Protein AF-A0A842VSP7-F1 (afdb_monomer_lite)

Radius of gyration: 16.92 Å; chains: 1; bounding box: 36×37×46 Å

Structure (mmCIF, N/CA/C/O backbone):
data_AF-A0A842VSP7-F1
#
_entry.id   AF-A0A842VSP7-F1
#
loop_
_atom_site.group_PDB
_atom_site.id
_atom_site.type_symbol
_atom_site.label_atom_id
_atom_site.label_alt_id
_atom_site.label_comp_id
_atom_site.label_asym_id
_atom_site.label_entity_id
_atom_site.label_seq_id
_atom_site.pdbx_PDB_ins_code
_atom_site.Cartn_x
_atom_site.Cartn_y
_atom_site.Cartn_z
_atom_site.occupancy
_atom_site.B_iso_or_equiv
_atom_site.auth_seq_id
_atom_site.auth_comp_id
_atom_site.auth_asym_id
_atom_site.auth_atom_id
_atom_site.pdbx_PDB_model_num
ATOM 1 N N . MET A 1 1 ? 3.329 -9.860 24.031 1.00 47.38 1 MET A N 1
ATOM 2 C CA . MET A 1 1 ? 3.078 -10.010 22.579 1.00 47.38 1 MET A CA 1
ATOM 3 C C . MET A 1 1 ? 4.397 -9.783 21.842 1.00 47.38 1 MET A C 1
ATOM 5 O O . MET A 1 1 ? 5.024 -8.763 22.085 1.00 47.38 1 MET A O 1
ATOM 9 N N . LYS A 1 2 ? 4.898 -10.742 21.048 1.00 55.75 2 LYS A N 1
ATOM 10 C CA . LYS A 1 2 ? 6.126 -10.542 20.248 1.00 55.75 2 L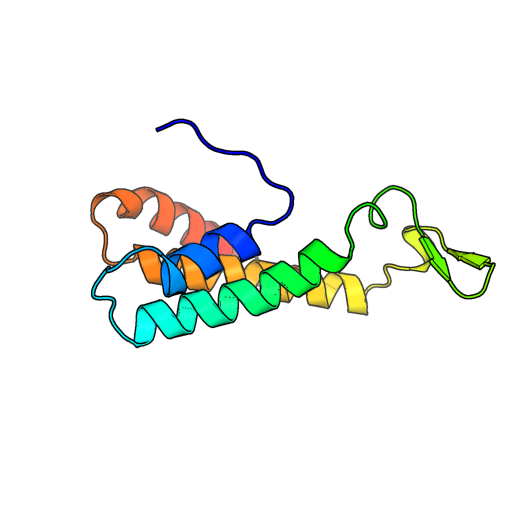YS A CA 1
ATOM 11 C C . LYS A 1 2 ? 5.732 -9.926 18.905 1.00 55.75 2 LYS A C 1
ATOM 13 O O . LYS A 1 2 ? 4.855 -10.470 18.240 1.00 55.75 2 LYS A O 1
ATOM 18 N N . PHE A 1 3 ? 6.374 -8.828 18.508 1.00 62.47 3 PHE A N 1
ATOM 19 C CA . PHE A 1 3 ? 6.203 -8.261 17.169 1.00 62.47 3 PHE A CA 1
ATOM 20 C C . PHE A 1 3 ? 6.592 -9.308 16.115 1.00 62.47 3 PHE A C 1
ATOM 22 O O . PHE A 1 3 ? 7.732 -9.777 16.093 1.00 62.47 3 PHE A O 1
ATOM 29 N N . LYS A 1 4 ? 5.648 -9.686 15.247 1.00 67.81 4 LYS A N 1
ATOM 30 C CA . LYS A 1 4 ? 5.927 -10.521 14.074 1.00 67.81 4 LYS A CA 1
ATOM 31 C C . LYS A 1 4 ? 6.387 -9.611 12.942 1.00 67.81 4 LYS A C 1
ATOM 33 O O . LYS A 1 4 ? 5.604 -8.820 12.428 1.00 67.81 4 LYS A O 1
ATOM 38 N N . LYS A 1 5 ? 7.657 -9.726 12.554 1.00 80.69 5 LYS A N 1
ATOM 39 C CA . LYS A 1 5 ? 8.128 -9.152 11.289 1.00 80.69 5 LYS A CA 1
ATOM 40 C C . LYS A 1 5 ? 7.483 -9.933 10.142 1.00 80.69 5 LYS A C 1
ATOM 42 O O . LYS A 1 5 ? 7.428 -11.159 10.203 1.00 80.69 5 LYS A O 1
ATOM 47 N N . THR A 1 6 ? 7.004 -9.230 9.126 1.00 86.62 6 THR A N 1
ATOM 48 C CA . THR A 1 6 ? 6.439 -9.820 7.909 1.00 86.62 6 THR A CA 1
ATOM 49 C C . THR A 1 6 ? 6.817 -8.962 6.706 1.00 86.62 6 THR A C 1
ATOM 51 O O . THR A 1 6 ? 7.057 -7.764 6.856 1.00 86.62 6 THR A O 1
ATOM 54 N N . HIS A 1 7 ? 6.869 -9.585 5.532 1.00 87.44 7 HIS A N 1
ATOM 55 C CA . HIS A 1 7 ? 6.947 -8.890 4.246 1.00 87.44 7 HIS A CA 1
ATOM 56 C C . HIS A 1 7 ? 5.563 -8.609 3.653 1.00 87.44 7 HIS A C 1
ATOM 58 O O . HIS A 1 7 ? 5.476 -7.888 2.673 1.00 87.44 7 HIS A O 1
ATOM 64 N N . GLU A 1 8 ? 4.508 -9.153 4.263 1.00 91.31 8 GLU A N 1
ATOM 65 C CA . GLU A 1 8 ? 3.122 -9.061 3.797 1.00 91.31 8 GLU A CA 1
ATOM 66 C C . GLU A 1 8 ? 2.217 -8.538 4.933 1.00 91.31 8 GLU A C 1
ATOM 68 O O . GLU A 1 8 ? 1.402 -9.292 5.482 1.00 91.31 8 GLU A O 1
ATOM 73 N N . PRO A 1 9 ? 2.406 -7.289 5.404 1.00 90.69 9 PRO A N 1
ATOM 74 C CA . PRO A 1 9 ? 1.520 -6.689 6.401 1.00 90.69 9 PRO A CA 1
ATOM 75 C C . PRO A 1 9 ? 0.046 -6.649 5.967 1.00 90.69 9 PRO A C 1
ATOM 77 O O . PRO A 1 9 ? -0.827 -6.740 6.830 1.00 90.69 9 PRO A O 1
ATOM 80 N N . SER A 1 10 ? -0.251 -6.593 4.666 1.00 93.25 10 SER A N 1
ATOM 81 C CA . SER A 1 10 ? -1.609 -6.660 4.118 1.00 93.25 10 SER A CA 1
ATOM 82 C C . SER A 1 10 ? -2.369 -7.904 4.590 1.00 93.25 10 SER A C 1
ATOM 84 O O . SER A 1 10 ? -3.503 -7.785 5.049 1.00 93.25 10 SER A O 1
ATOM 86 N N . LYS A 1 11 ? -1.726 -9.080 4.602 1.00 90.88 11 LYS A N 1
ATOM 87 C CA . LYS A 1 11 ? -2.344 -10.336 5.062 1.00 90.88 11 LYS A CA 1
ATOM 88 C C . LYS A 1 11 ? -2.733 -10.291 6.534 1.00 90.88 11 LYS A C 1
ATOM 90 O O . LYS A 1 11 ? -3.774 -10.822 6.904 1.00 90.88 11 LYS A O 1
ATOM 95 N N . ILE A 1 12 ? -1.927 -9.641 7.377 1.00 88.81 12 ILE A N 1
ATOM 96 C CA . ILE A 1 12 ? -2.261 -9.473 8.801 1.00 88.81 12 ILE A CA 1
ATOM 97 C C . ILE A 1 12 ? -3.556 -8.668 8.935 1.00 88.81 12 ILE A C 1
ATOM 99 O O . ILE A 1 12 ? -4.411 -9.009 9.746 1.00 88.81 12 ILE A O 1
ATOM 103 N N . LEU A 1 13 ? -3.711 -7.616 8.132 1.00 88.50 13 LEU A N 1
ATOM 104 C CA . LEU A 1 13 ? -4.892 -6.758 8.154 1.00 88.50 13 LEU A CA 1
ATOM 105 C C . LEU A 1 13 ? -6.134 -7.451 7.573 1.00 88.50 13 LEU A C 1
ATOM 107 O O . LEU A 1 13 ? -7.223 -7.293 8.115 1.00 88.50 13 LEU A O 1
ATOM 111 N N . GLU A 1 14 ? -5.983 -8.271 6.533 1.00 89.00 14 GLU A N 1
ATOM 112 C CA . GLU A 1 14 ? -7.075 -9.095 5.989 1.00 89.00 14 GLU A CA 1
ATOM 113 C C . GLU A 1 14 ? -7.557 -10.169 6.974 1.00 89.00 14 GLU A C 1
ATOM 115 O O . GLU A 1 14 ? -8.736 -10.530 6.995 1.00 89.00 14 GLU A O 1
ATOM 120 N N . GLU A 1 15 ? -6.668 -10.688 7.824 1.00 85.69 15 GLU A N 1
ATOM 121 C CA . GLU A 1 15 ? -7.057 -11.625 8.879 1.00 85.69 15 GLU A CA 1
ATOM 122 C C . GLU A 1 15 ? -7.933 -10.972 9.954 1.00 85.69 15 GLU A C 1
ATOM 124 O O . GLU A 1 15 ? -8.772 -11.662 10.539 1.00 85.69 15 GLU A O 1
ATOM 129 N N . ILE A 1 16 ? -7.792 -9.661 10.185 1.00 80.75 16 ILE A N 1
ATOM 130 C CA . ILE A 1 16 ? -8.648 -8.918 11.121 1.00 80.75 16 ILE A CA 1
ATOM 131 C C . ILE A 1 16 ? -10.106 -8.948 10.646 1.00 80.75 16 ILE A C 1
ATOM 133 O O . ILE A 1 16 ? -10.993 -9.147 11.467 1.00 80.75 16 ILE A O 1
ATOM 137 N N . GLU A 1 17 ? -10.347 -8.829 9.336 1.00 67.69 17 GLU A N 1
ATOM 138 C CA . GLU A 1 17 ? -11.691 -8.916 8.746 1.00 67.69 17 GLU A CA 1
ATOM 139 C C . GLU A 1 17 ? -12.283 -10.330 8.849 1.00 67.69 17 GLU A C 1
ATOM 141 O O . GLU A 1 17 ? -13.464 -10.492 9.141 1.00 67.69 17 GLU A O 1
ATOM 146 N N . ASN A 1 18 ? -11.470 -11.362 8.603 1.00 67.94 18 ASN A N 1
ATOM 147 C CA . ASN A 1 18 ? -11.989 -12.706 8.333 1.00 67.94 18 ASN A CA 1
ATOM 148 C C . ASN A 1 18 ? -11.951 -13.671 9.526 1.00 67.94 18 ASN A C 1
ATOM 150 O O . ASN A 1 18 ? -12.719 -14.633 9.558 1.00 67.94 18 ASN A O 1
ATOM 154 N N . LYS A 1 19 ? -11.029 -13.485 10.479 1.00 60.06 19 LYS A N 1
ATOM 155 C CA . LYS A 1 19 ? -10.770 -14.471 11.547 1.00 60.06 19 LYS A CA 1
ATOM 156 C C . LYS A 1 19 ? -11.134 -13.987 12.937 1.00 60.06 19 LYS A C 1
ATOM 158 O O . LYS A 1 19 ? -11.440 -14.815 13.795 1.00 60.06 19 LYS A O 1
ATOM 163 N N . ILE A 1 20 ? -11.086 -12.682 13.184 1.00 60.25 20 ILE A N 1
ATOM 164 C CA . ILE A 1 20 ? -11.402 -12.149 14.502 1.00 60.25 20 ILE A CA 1
ATOM 165 C C . ILE A 1 20 ? -12.853 -11.680 14.471 1.00 60.25 20 ILE A C 1
ATOM 167 O O . ILE A 1 20 ? -13.181 -10.732 13.771 1.00 60.25 20 ILE A O 1
ATOM 171 N N . LYS A 1 21 ? -13.737 -12.345 15.228 1.00 56.94 21 LYS A N 1
ATOM 172 C CA . LYS A 1 21 ? -15.108 -11.868 15.490 1.00 56.94 21 LYS A CA 1
ATOM 173 C C . LYS A 1 21 ? -15.065 -10.620 16.383 1.00 56.94 21 LYS A C 1
ATOM 175 O O . LYS A 1 21 ? -15.524 -10.652 17.519 1.00 56.94 21 LYS A O 1
ATOM 180 N N . ILE A 1 22 ? -14.427 -9.556 15.913 1.00 64.31 22 ILE A N 1
ATOM 181 C CA . ILE A 1 22 ? -14.498 -8.240 16.534 1.00 64.31 22 ILE A CA 1
ATOM 182 C C . ILE A 1 22 ? -15.669 -7.531 15.869 1.00 64.31 22 ILE A C 1
ATOM 184 O O . ILE A 1 22 ? -15.671 -7.346 14.654 1.00 64.31 22 ILE A O 1
ATOM 188 N N . GLU A 1 23 ? -16.662 -7.137 16.664 1.00 69.88 23 GLU A N 1
ATOM 189 C CA . GLU A 1 23 ? -17.605 -6.111 16.231 1.00 69.88 23 GLU A CA 1
ATOM 190 C C . GLU A 1 23 ? -16.814 -4.815 16.055 1.00 69.88 23 GLU A C 1
ATOM 192 O O . GLU A 1 23 ? -16.322 -4.226 17.018 1.00 69.88 23 GLU A O 1
ATOM 197 N N . MET A 1 24 ? -16.603 -4.438 14.799 1.00 75.88 24 MET A N 1
ATOM 198 C CA . MET A 1 24 ? -15.844 -3.260 14.414 1.00 75.88 24 MET A CA 1
ATOM 199 C C . MET A 1 24 ? -16.776 -2.276 13.724 1.00 75.88 24 MET A C 1
ATOM 201 O O . MET A 1 24 ? -17.605 -2.669 12.905 1.00 75.88 24 MET A O 1
ATOM 205 N N . GLU A 1 25 ? -16.614 -0.991 14.028 1.00 83.44 25 GLU A N 1
ATOM 206 C CA . GLU A 1 25 ? -17.327 0.071 13.325 1.00 83.44 25 GLU A CA 1
ATOM 207 C C . GLU A 1 25 ? -17.008 0.033 11.821 1.00 83.44 25 GLU A C 1
ATOM 209 O O . GLU A 1 25 ? -15.852 -0.146 11.420 1.00 83.44 25 GLU A O 1
ATOM 214 N N . GLU A 1 26 ? -18.021 0.240 10.974 1.00 85.00 26 GLU A N 1
ATOM 215 C CA . GLU A 1 26 ? -17.870 0.189 9.511 1.00 85.00 26 GLU A CA 1
ATOM 216 C C . GLU A 1 26 ? -16.796 1.157 8.991 1.00 85.00 26 GLU A C 1
ATOM 218 O O . GLU A 1 26 ? -16.076 0.844 8.040 1.00 85.00 26 GLU A O 1
ATOM 223 N N . ASP A 1 27 ? -16.646 2.318 9.635 1.00 87.75 27 ASP A N 1
ATOM 224 C CA . ASP A 1 27 ? -15.616 3.301 9.298 1.00 87.75 27 ASP A CA 1
ATOM 225 C C . ASP A 1 27 ? -14.199 2.757 9.545 1.00 87.75 27 ASP A C 1
ATOM 227 O O . ASP A 1 27 ? -13.322 2.873 8.683 1.00 87.75 27 ASP A O 1
ATOM 231 N N . ALA A 1 28 ? -13.977 2.085 10.677 1.00 88.25 28 ALA A N 1
ATOM 232 C CA . ALA A 1 28 ? -12.696 1.455 10.978 1.00 88.25 28 ALA A CA 1
ATOM 233 C C . ALA A 1 28 ? -12.386 0.322 9.986 1.00 88.25 28 ALA A C 1
ATOM 235 O O . ALA A 1 28 ? -11.276 0.256 9.449 1.00 88.25 28 ALA A O 1
ATOM 236 N N . LEU A 1 29 ? -13.383 -0.501 9.649 1.00 88.62 29 LEU A N 1
ATOM 237 C CA . LEU A 1 29 ? -13.231 -1.556 8.647 1.00 88.62 29 LEU A CA 1
ATOM 238 C C . LEU A 1 29 ? -12.904 -0.981 7.257 1.00 88.62 29 LEU A C 1
ATOM 240 O O . LEU A 1 29 ? -12.009 -1.472 6.568 1.00 88.62 29 LEU A O 1
ATOM 244 N N . SER A 1 30 ? -13.581 0.096 6.853 1.00 90.94 30 SER A N 1
ATOM 245 C CA . SER A 1 30 ? -13.323 0.805 5.592 1.00 90.94 30 SER A CA 1
ATOM 246 C C . SER A 1 30 ? -11.892 1.348 5.520 1.00 90.94 30 SER A C 1
ATOM 248 O O . SER A 1 30 ? -11.218 1.216 4.493 1.00 90.94 30 SER A O 1
ATOM 250 N N . LYS A 1 31 ? -11.379 1.902 6.626 1.00 92.56 31 LYS A N 1
ATOM 251 C CA . LYS A 1 31 ? -9.983 2.355 6.729 1.00 92.56 31 LYS A CA 1
ATOM 252 C C . LYS A 1 31 ? -9.001 1.193 6.591 1.00 92.56 31 LYS A C 1
ATOM 254 O O . LYS A 1 31 ? -8.060 1.308 5.808 1.00 92.56 31 LYS A O 1
ATOM 259 N N . ILE A 1 32 ? -9.238 0.069 7.272 1.00 92.31 32 ILE A N 1
ATOM 260 C CA . ILE A 1 32 ? -8.399 -1.135 7.154 1.00 92.31 32 ILE A CA 1
ATOM 261 C C . ILE A 1 32 ? -8.358 -1.628 5.704 1.00 92.31 32 ILE A C 1
ATOM 263 O O . ILE A 1 32 ? -7.274 -1.858 5.172 1.00 92.31 32 ILE A O 1
ATOM 267 N N . LYS A 1 33 ? -9.508 -1.699 5.022 1.00 91.62 33 LYS A N 1
ATOM 268 C CA . LYS A 1 33 ? -9.579 -2.098 3.605 1.00 91.62 33 LYS A CA 1
ATOM 269 C C . LYS A 1 33 ? -8.752 -1.189 2.700 1.00 91.62 33 LYS A C 1
ATOM 271 O O . LYS A 1 33 ? -8.028 -1.675 1.835 1.00 91.62 33 LYS A O 1
ATOM 276 N N . LYS A 1 34 ? -8.802 0.126 2.921 1.00 95.06 34 LYS A N 1
ATOM 277 C CA . LYS A 1 34 ? -7.963 1.082 2.180 1.00 95.06 34 LYS A CA 1
ATOM 278 C C . LYS A 1 34 ? -6.475 0.865 2.454 1.00 95.06 34 LYS A C 1
ATOM 280 O O . LYS A 1 34 ? -5.689 0.872 1.512 1.00 95.06 34 LYS A O 1
ATOM 285 N N . ILE A 1 35 ? -6.089 0.631 3.712 1.00 95.69 35 ILE A N 1
ATOM 286 C CA . ILE A 1 35 ? -4.696 0.322 4.067 1.00 95.69 35 ILE A CA 1
ATOM 287 C C . ILE A 1 35 ? -4.226 -0.941 3.336 1.00 95.69 35 ILE A C 1
ATOM 289 O O . ILE A 1 35 ? -3.133 -0.929 2.780 1.00 95.69 35 ILE A O 1
ATOM 293 N N . VAL A 1 36 ? -5.045 -1.998 3.292 1.00 94.81 36 VAL A N 1
ATOM 294 C CA . VAL A 1 36 ? -4.719 -3.251 2.586 1.00 94.81 36 VAL A CA 1
ATOM 295 C C . VAL A 1 36 ? -4.414 -2.999 1.111 1.00 94.81 36 VAL A C 1
ATOM 297 O O . VAL A 1 36 ? -3.425 -3.525 0.609 1.00 94.81 36 VAL A O 1
ATOM 300 N N . VAL A 1 37 ? -5.214 -2.175 0.425 1.00 95.12 37 VAL A N 1
ATOM 301 C CA . VAL A 1 37 ? -4.982 -1.833 -0.990 1.00 95.12 37 VAL A CA 1
ATOM 302 C C . VAL A 1 37 ? -3.617 -1.168 -1.177 1.00 95.12 37 VAL A C 1
ATOM 304 O O . VAL A 1 37 ? -2.809 -1.648 -1.967 1.00 95.12 37 VAL A O 1
ATOM 307 N N . TYR A 1 38 ? -3.318 -0.118 -0.406 1.00 95.69 38 TYR A N 1
ATOM 308 C CA . TYR A 1 38 ? -2.023 0.567 -0.498 1.00 95.69 38 TYR A CA 1
ATOM 309 C C . TYR A 1 38 ? -0.845 -0.339 -0.116 1.00 95.69 38 TYR A C 1
ATOM 311 O O . TYR A 1 38 ? 0.215 -0.271 -0.733 1.00 95.69 38 TYR A O 1
ATOM 319 N N . ALA A 1 39 ? -1.018 -1.189 0.900 1.00 94.69 39 ALA A N 1
ATOM 320 C CA . ALA A 1 39 ? 0.020 -2.107 1.349 1.00 94.69 39 ALA A CA 1
ATOM 321 C C . ALA A 1 39 ? 0.358 -3.133 0.263 1.00 94.69 39 ALA A C 1
ATOM 323 O O . ALA A 1 39 ? 1.534 -3.321 -0.028 1.00 94.69 39 ALA A O 1
ATOM 324 N N . LYS A 1 40 ? -0.647 -3.727 -0.393 1.00 95.12 40 LYS A N 1
ATOM 325 C CA . LYS A 1 40 ? -0.430 -4.684 -1.489 1.00 95.12 40 LYS A CA 1
ATOM 326 C C . LYS A 1 40 ? 0.341 -4.078 -2.655 1.00 95.12 40 LYS A C 1
ATOM 328 O O . LYS A 1 40 ? 1.238 -4.731 -3.177 1.00 95.12 40 LYS A O 1
ATOM 333 N N . ASP A 1 41 ? 0.032 -2.837 -3.024 1.00 91.75 41 ASP A N 1
ATOM 334 C CA . ASP A 1 41 ? 0.765 -2.119 -4.073 1.00 91.75 41 ASP A CA 1
ATOM 335 C C . ASP A 1 41 ? 2.258 -1.977 -3.733 1.00 91.75 41 ASP A C 1
ATOM 337 O O . ASP A 1 41 ? 3.110 -2.129 -4.602 1.00 91.75 41 ASP A O 1
ATOM 341 N N . ILE A 1 42 ? 2.590 -1.702 -2.468 1.00 92.38 42 ILE A N 1
ATOM 342 C CA . ILE A 1 42 ? 3.982 -1.585 -2.004 1.00 92.38 42 ILE A CA 1
ATOM 343 C C . ILE A 1 42 ? 4.652 -2.959 -1.907 1.00 92.38 42 ILE A C 1
ATOM 345 O O . ILE A 1 42 ? 5.806 -3.124 -2.297 1.00 92.38 42 ILE A O 1
ATOM 349 N N . GLU A 1 43 ? 3.939 -3.950 -1.379 1.00 94.19 43 GLU A N 1
ATOM 350 C CA . GLU A 1 43 ? 4.426 -5.321 -1.212 1.00 94.19 43 GLU A CA 1
ATOM 351 C C . GLU A 1 43 ? 4.732 -5.994 -2.552 1.00 94.19 43 GLU A C 1
ATOM 353 O O . GLU A 1 43 ? 5.694 -6.759 -2.637 1.00 94.19 43 GLU A O 1
ATOM 358 N N . ALA A 1 44 ? 3.965 -5.675 -3.601 1.00 91.56 44 ALA A N 1
ATOM 359 C CA . ALA A 1 44 ? 4.159 -6.194 -4.953 1.00 91.56 44 ALA A CA 1
ATOM 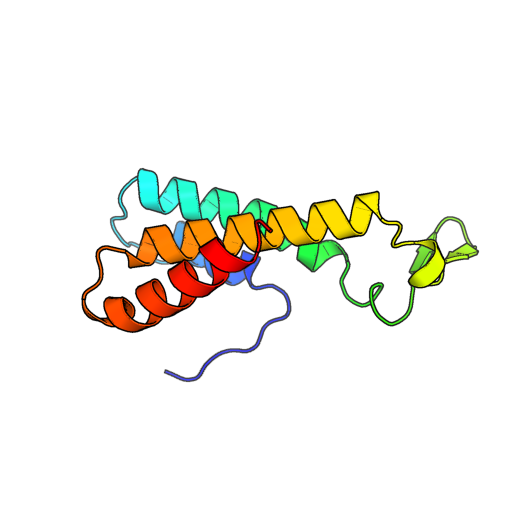360 C C . ALA A 1 44 ? 5.546 -5.868 -5.530 1.00 91.56 44 ALA A C 1
ATOM 362 O O . ALA A 1 44 ? 6.060 -6.625 -6.351 1.00 91.56 44 ALA A O 1
ATOM 363 N N . GLU A 1 45 ? 6.196 -4.798 -5.062 1.00 90.44 45 GLU A N 1
ATOM 364 C CA . GLU A 1 45 ? 7.567 -4.477 -5.467 1.00 90.44 45 GLU A CA 1
ATOM 365 C C . GLU A 1 45 ? 8.597 -5.481 -4.939 1.00 90.44 45 GLU A C 1
ATOM 367 O O . GLU A 1 45 ? 9.690 -5.612 -5.502 1.00 90.44 45 GLU A O 1
ATOM 372 N N . GLY A 1 46 ? 8.274 -6.188 -3.852 1.00 89.38 46 GLY A N 1
ATOM 373 C CA . GLY A 1 46 ? 9.099 -7.231 -3.261 1.00 89.38 46 GLY A CA 1
ATOM 374 C C . GLY A 1 46 ? 10.551 -6.799 -3.055 1.00 89.38 46 GLY A C 1
ATOM 375 O O . GLY A 1 46 ? 10.870 -5.886 -2.290 1.00 89.38 46 GLY A O 1
ATOM 376 N N . SER A 1 47 ? 11.468 -7.495 -3.726 1.00 90.94 47 SER A N 1
ATOM 377 C CA . SER A 1 47 ? 12.905 -7.227 -3.658 1.00 90.94 47 SER A CA 1
ATOM 378 C C . SER A 1 47 ? 13.427 -6.352 -4.808 1.00 90.94 47 SER A C 1
ATOM 380 O O . SER A 1 47 ? 14.605 -5.979 -4.787 1.00 90.94 47 SER A O 1
ATOM 382 N N . SER A 1 48 ? 12.570 -5.965 -5.762 1.00 91.62 48 SER A N 1
ATOM 383 C CA . SER A 1 48 ? 12.968 -5.215 -6.962 1.00 91.62 48 SER A CA 1
ATOM 384 C C . SER A 1 48 ? 13.489 -3.812 -6.648 1.00 91.62 48 SER A C 1
ATOM 386 O O . SER A 1 48 ? 14.332 -3.288 -7.367 1.00 91.62 48 SER A O 1
ATOM 388 N N . THR A 1 49 ? 13.077 -3.234 -5.516 1.00 90.19 49 THR A N 1
ATOM 389 C CA . THR A 1 49 ? 13.625 -1.981 -4.964 1.00 90.19 49 THR A CA 1
ATOM 390 C C . THR A 1 49 ? 15.126 -2.038 -4.677 1.00 90.19 49 THR A C 1
ATOM 392 O O . THR A 1 49 ? 15.767 -0.995 -4.593 1.00 90.19 49 THR A O 1
ATOM 395 N N . ARG A 1 50 ? 15.693 -3.240 -4.506 1.00 91.25 50 ARG A N 1
ATOM 396 C CA . ARG A 1 50 ? 17.109 -3.457 -4.164 1.00 91.25 50 ARG A CA 1
ATOM 397 C C . ARG A 1 50 ? 17.896 -4.146 -5.267 1.00 91.25 50 ARG A C 1
ATOM 399 O O . ARG A 1 50 ? 19.072 -3.847 -5.431 1.00 91.25 50 ARG A O 1
ATOM 406 N N . TYR A 1 51 ? 17.270 -5.083 -5.973 1.00 93.88 51 TYR A N 1
ATOM 407 C CA . TYR A 1 51 ? 17.965 -5.946 -6.931 1.00 93.88 51 TYR A CA 1
ATOM 408 C C . TYR A 1 51 ? 17.485 -5.777 -8.372 1.00 93.88 51 TYR A C 1
ATOM 410 O O . TYR A 1 51 ? 18.008 -6.460 -9.241 1.00 93.88 51 TYR A O 1
ATOM 418 N N . GLY A 1 52 ? 16.521 -4.893 -8.636 1.00 91.75 52 GLY A N 1
ATOM 419 C CA . GLY A 1 52 ? 15.896 -4.780 -9.951 1.00 91.75 52 GLY A CA 1
ATOM 420 C C . GLY A 1 52 ? 14.982 -5.965 -10.259 1.00 91.75 52 GLY A C 1
ATOM 421 O O . GLY A 1 52 ? 14.663 -6.776 -9.386 1.00 91.75 52 GLY A O 1
ATOM 422 N N . GLU A 1 53 ? 14.533 -6.055 -11.503 1.00 93.94 53 GLU A N 1
ATOM 423 C CA . GLU A 1 53 ? 13.669 -7.139 -11.973 1.00 93.94 53 GLU A CA 1
ATOM 424 C C . GLU A 1 53 ? 13.908 -7.442 -13.451 1.00 93.94 53 GLU A C 1
ATOM 426 O O . GLU A 1 53 ? 14.438 -6.614 -14.192 1.00 93.94 53 GLU A O 1
ATOM 431 N N . ILE A 1 54 ? 13.516 -8.642 -13.880 1.00 92.06 54 ILE A N 1
ATOM 432 C CA . ILE A 1 54 ? 13.551 -9.033 -15.288 1.00 92.06 54 ILE A CA 1
ATOM 433 C C . ILE A 1 54 ? 12.152 -8.823 -15.864 1.00 92.06 54 ILE A C 1
ATOM 435 O O . ILE A 1 54 ? 11.199 -9.452 -15.407 1.00 92.06 54 ILE A O 1
ATOM 439 N N . ILE A 1 55 ? 12.041 -7.954 -16.867 1.00 88.56 55 ILE A N 1
ATOM 440 C CA . ILE A 1 55 ? 10.819 -7.740 -17.650 1.00 88.56 55 ILE A CA 1
ATOM 441 C C . ILE A 1 55 ? 11.169 -7.979 -19.114 1.00 88.56 55 ILE A C 1
ATOM 443 O O . ILE A 1 55 ? 12.115 -7.375 -19.612 1.00 88.56 55 ILE A O 1
ATOM 447 N N . GLU A 1 56 ? 10.410 -8.845 -19.792 1.00 89.94 56 GLU A N 1
ATOM 448 C CA . GLU A 1 56 ? 10.589 -9.134 -21.228 1.00 89.94 56 GLU A CA 1
ATOM 449 C C . GLU A 1 56 ? 12.045 -9.506 -21.576 1.00 89.94 56 GLU A C 1
ATOM 451 O O . GLU A 1 56 ? 12.657 -8.936 -22.475 1.00 89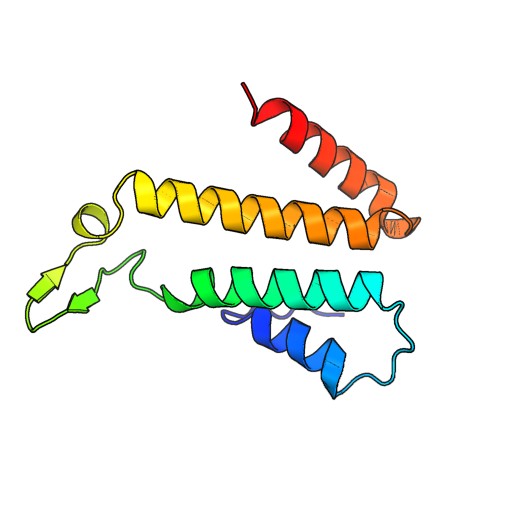.94 56 GLU A O 1
ATOM 4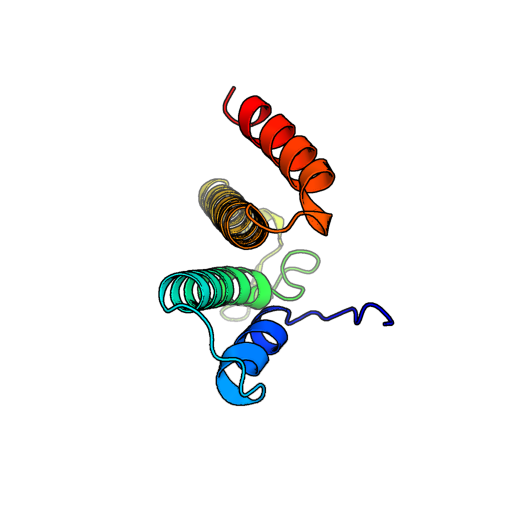56 N N . ASP A 1 57 ? 12.629 -10.426 -20.797 1.00 92.88 57 ASP A N 1
ATOM 457 C CA . ASP A 1 57 ? 14.024 -10.894 -20.909 1.00 92.88 57 ASP A CA 1
ATOM 458 C C . ASP A 1 57 ? 15.106 -9.813 -20.730 1.00 92.88 57 ASP A C 1
ATOM 460 O O . ASP A 1 57 ? 16.300 -10.077 -20.893 1.00 92.88 57 ASP A O 1
ATOM 464 N N . LYS A 1 58 ? 14.721 -8.601 -20.317 1.00 92.88 58 LYS A N 1
ATOM 465 C CA . LYS A 1 58 ? 15.640 -7.516 -19.990 1.00 92.88 58 LYS A CA 1
ATOM 466 C C . LYS A 1 58 ? 15.700 -7.293 -18.484 1.00 92.88 58 LYS A C 1
ATOM 468 O O . LYS A 1 58 ? 14.681 -7.119 -17.818 1.00 92.88 58 LYS A O 1
ATOM 473 N N . PHE A 1 59 ? 16.917 -7.250 -17.949 1.00 93.50 59 PHE A N 1
ATOM 474 C CA . PHE A 1 59 ? 17.147 -6.791 -16.585 1.00 93.50 59 PHE A CA 1
ATOM 475 C C . PHE A 1 59 ? 16.990 -5.269 -16.521 1.00 93.50 59 PHE A C 1
ATOM 477 O O . PHE A 1 59 ? 17.714 -4.552 -17.211 1.00 93.50 59 PHE A O 1
ATOM 484 N N . ASN A 1 60 ? 16.055 -4.800 -15.698 1.00 93.12 60 ASN A N 1
ATOM 485 C CA . ASN A 1 60 ? 15.881 -3.389 -15.375 1.00 93.12 60 ASN A CA 1
ATOM 486 C C . ASN A 1 60 ? 16.416 -3.140 -13.964 1.00 93.12 60 ASN A C 1
ATOM 488 O O . ASN A 1 60 ? 15.957 -3.767 -12.999 1.00 93.12 60 ASN A O 1
ATOM 492 N N . THR A 1 61 ? 17.373 -2.222 -13.826 1.00 94.56 61 THR A N 1
ATOM 493 C CA . THR A 1 61 ? 17.900 -1.862 -12.503 1.00 94.56 61 THR A CA 1
ATOM 494 C C . THR A 1 61 ? 16.858 -1.068 -11.702 1.00 94.56 61 THR A C 1
ATOM 496 O O . THR A 1 61 ? 15.932 -0.486 -12.283 1.00 94.56 61 THR A O 1
ATOM 499 N N . PRO A 1 62 ? 16.981 -0.989 -10.362 1.00 93.00 62 PRO A N 1
ATOM 500 C CA . PRO A 1 62 ? 16.132 -0.103 -9.569 1.00 93.00 62 PRO A CA 1
ATOM 501 C C . PRO A 1 62 ? 16.148 1.347 -10.085 1.00 93.00 62 PRO A C 1
ATOM 503 O O . PRO A 1 62 ? 15.103 1.981 -10.199 1.00 93.00 62 PRO A O 1
ATOM 506 N N . GLU A 1 63 ? 17.312 1.876 -10.452 1.00 92.12 63 GLU A N 1
ATOM 507 C CA . GLU A 1 63 ? 17.463 3.249 -10.948 1.00 92.12 63 GLU A CA 1
ATOM 508 C C . GLU A 1 63 ? 16.693 3.492 -12.253 1.00 92.12 63 GLU A C 1
ATOM 510 O O . GLU A 1 63 ? 16.159 4.582 -12.458 1.00 92.12 63 GLU A O 1
ATOM 515 N N . GLU A 1 64 ? 16.602 2.480 -13.117 1.00 90.75 64 GLU A N 1
ATOM 516 C CA . GLU A 1 64 ? 15.834 2.540 -14.363 1.00 90.75 64 GLU A CA 1
ATOM 517 C C . GLU A 1 64 ? 14.327 2.415 -14.113 1.00 90.75 64 GLU A C 1
ATOM 519 O O . GLU A 1 64 ? 13.524 3.131 -14.719 1.00 90.75 64 GLU A O 1
ATOM 524 N N . LYS A 1 65 ? 13.936 1.527 -13.193 1.00 89.12 65 LYS A N 1
ATOM 525 C CA . LYS A 1 65 ? 12.535 1.273 -12.845 1.00 89.12 65 LYS A CA 1
ATOM 526 C C . LYS A 1 65 ? 11.901 2.457 -12.111 1.00 89.12 65 LYS A C 1
ATOM 528 O O . LYS A 1 65 ? 10.806 2.897 -12.464 1.00 89.12 65 LYS A O 1
ATOM 533 N N . TYR A 1 66 ? 12.557 2.992 -11.083 1.00 91.25 66 TYR A N 1
ATOM 534 C CA . TYR A 1 66 ? 11.951 3.936 -10.137 1.00 91.25 66 TYR A CA 1
ATOM 535 C C . TYR A 1 66 ? 12.169 5.399 -10.531 1.00 91.25 66 TYR A C 1
ATOM 537 O O . TYR A 1 66 ? 12.959 6.134 -9.940 1.00 91.25 66 TYR A O 1
ATOM 545 N N . ASN A 1 67 ? 11.382 5.871 -11.495 1.00 90.69 67 ASN A N 1
ATOM 546 C CA . ASN A 1 67 ? 11.347 7.294 -11.826 1.00 90.69 67 ASN A CA 1
ATOM 547 C C . ASN A 1 67 ? 10.594 8.134 -10.768 1.00 90.69 67 ASN A C 1
ATOM 549 O O . ASN A 1 67 ? 9.856 7.631 -9.914 1.00 90.69 67 ASN A O 1
ATOM 553 N N . LYS A 1 68 ? 10.707 9.465 -10.877 1.00 92.56 68 LYS A N 1
ATOM 554 C CA . LYS A 1 68 ? 10.069 10.430 -9.961 1.00 92.56 68 LYS A CA 1
ATOM 555 C C . LYS A 1 68 ? 8.559 10.218 -9.787 1.00 92.56 68 LYS A C 1
ATOM 557 O O . LYS A 1 68 ? 8.037 10.465 -8.701 1.00 92.56 68 LYS A O 1
ATOM 562 N N . LYS A 1 69 ? 7.842 9.792 -10.833 1.00 93.12 69 LYS A N 1
ATOM 563 C CA . LYS A 1 69 ? 6.390 9.553 -10.772 1.00 93.12 69 LYS A CA 1
ATOM 564 C C . LYS A 1 69 ? 6.080 8.348 -9.885 1.00 93.12 69 LYS A C 1
ATOM 566 O O . LYS A 1 69 ? 5.201 8.447 -9.034 1.00 93.12 69 LYS A O 1
ATOM 571 N N . ILE A 1 70 ? 6.820 7.255 -10.061 1.00 90.56 70 ILE A N 1
ATOM 572 C CA . ILE A 1 70 ? 6.659 6.024 -9.281 1.00 90.56 70 ILE A CA 1
ATOM 573 C C . ILE A 1 70 ? 7.015 6.278 -7.813 1.00 90.56 70 ILE A C 1
ATOM 575 O O . ILE A 1 70 ? 6.209 6.000 -6.929 1.00 90.56 70 ILE A O 1
ATOM 579 N N . VAL A 1 71 ? 8.156 6.923 -7.546 1.00 91.31 71 VAL A N 1
ATOM 580 C CA . VAL A 1 71 ? 8.562 7.287 -6.176 1.00 91.31 71 VAL A CA 1
ATOM 581 C C . VAL A 1 71 ? 7.513 8.175 -5.502 1.00 91.31 71 VAL A C 1
ATOM 583 O O . VAL A 1 71 ? 7.153 7.952 -4.348 1.00 91.31 71 VAL A O 1
ATOM 586 N N 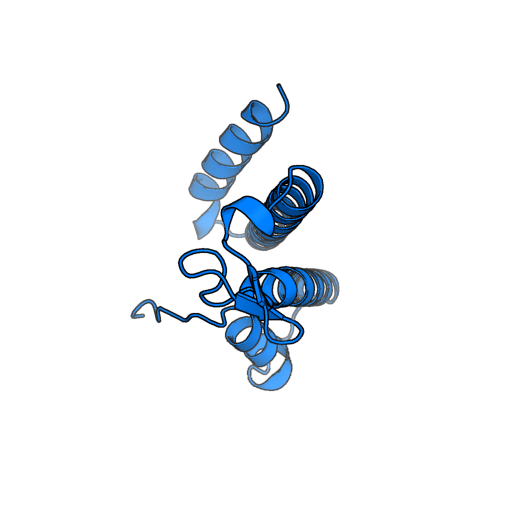. LYS A 1 72 ? 6.963 9.161 -6.223 1.00 92.88 72 LYS A N 1
ATOM 587 C CA . LYS A 1 72 ? 5.906 10.024 -5.683 1.00 92.88 72 LYS A CA 1
ATOM 588 C C . LYS A 1 72 ? 4.633 9.240 -5.349 1.00 92.88 72 LYS A C 1
ATOM 590 O O . LYS A 1 72 ? 4.025 9.529 -4.322 1.00 92.88 72 LYS A O 1
ATOM 595 N N . LYS A 1 73 ? 4.240 8.259 -6.173 1.00 92.69 73 LYS A N 1
ATOM 596 C CA . LYS A 1 73 ? 3.117 7.361 -5.853 1.00 92.69 73 LYS A CA 1
ATOM 597 C C . LYS A 1 73 ? 3.389 6.622 -4.541 1.00 92.69 73 LYS A C 1
ATOM 599 O O . LYS A 1 73 ? 2.567 6.717 -3.640 1.00 92.69 73 LYS A O 1
ATOM 604 N N . PHE A 1 74 ? 4.564 6.006 -4.388 1.00 92.31 74 PHE A N 1
ATOM 605 C CA . PHE A 1 74 ? 4.913 5.289 -3.156 1.00 92.31 74 PHE A CA 1
ATOM 606 C C . PHE A 1 74 ? 4.855 6.160 -1.909 1.00 92.31 74 PHE A C 1
ATOM 608 O O . PHE A 1 74 ? 4.303 5.749 -0.892 1.00 92.31 74 PHE A O 1
ATOM 615 N N . LEU A 1 75 ? 5.391 7.378 -1.982 1.00 92.19 75 LEU A N 1
ATOM 616 C CA . LEU A 1 75 ? 5.343 8.311 -0.859 1.00 92.19 75 LEU A CA 1
ATOM 617 C C . LEU A 1 75 ? 3.903 8.698 -0.498 1.00 92.19 75 LEU A C 1
ATOM 619 O O . LEU A 1 75 ? 3.573 8.793 0.684 1.00 92.19 75 LEU A O 1
ATOM 623 N N . ASN A 1 76 ? 3.039 8.884 -1.498 1.00 92.81 76 ASN A N 1
ATOM 624 C CA . ASN A 1 76 ? 1.627 9.187 -1.277 1.00 92.81 76 ASN A CA 1
ATOM 625 C C . ASN A 1 76 ? 0.867 7.999 -0.669 1.00 92.81 76 ASN A C 1
ATOM 627 O O . ASN A 1 76 ? 0.095 8.196 0.272 1.00 92.81 76 ASN A O 1
ATOM 631 N N . ASP A 1 77 ? 1.098 6.783 -1.162 1.00 93.31 77 ASP A N 1
ATOM 632 C CA . ASP A 1 77 ? 0.470 5.565 -0.637 1.00 93.31 77 ASP A CA 1
ATOM 633 C C . ASP A 1 77 ? 0.911 5.325 0.815 1.00 93.31 77 ASP A C 1
ATOM 635 O O . ASP A 1 77 ? 0.077 5.141 1.701 1.00 93.31 77 ASP A O 1
ATOM 639 N N . MET A 1 78 ? 2.210 5.470 1.102 1.00 93.00 78 MET A N 1
ATOM 640 C CA . MET A 1 78 ? 2.749 5.404 2.465 1.00 93.00 78 MET A CA 1
ATOM 641 C C . MET A 1 78 ? 2.160 6.475 3.386 1.00 93.00 78 MET A C 1
ATOM 643 O O . MET A 1 78 ? 1.797 6.181 4.526 1.00 93.00 78 MET A O 1
ATOM 647 N N . SER A 1 79 ? 2.041 7.717 2.910 1.00 92.12 79 SER A N 1
ATOM 648 C CA . SER A 1 79 ? 1.408 8.791 3.680 1.00 92.12 79 SER A CA 1
ATOM 649 C C . SER A 1 79 ? -0.054 8.462 3.991 1.00 92.12 79 SER A C 1
ATOM 651 O O . SER A 1 79 ? -0.509 8.660 5.119 1.00 92.12 79 SER A O 1
ATOM 653 N N . SER A 1 80 ? -0.775 7.901 3.020 1.00 94.25 80 SER A N 1
ATOM 654 C CA . SER A 1 80 ? -2.170 7.489 3.180 1.00 94.25 80 SER A CA 1
ATOM 655 C C . SER A 1 80 ? -2.309 6.389 4.231 1.00 94.25 80 SER A C 1
ATOM 657 O O . SER A 1 80 ? -3.141 6.519 5.127 1.00 94.25 80 SER A O 1
ATOM 659 N N . ILE A 1 81 ? -1.444 5.369 4.196 1.00 94.06 81 ILE A N 1
ATOM 660 C CA . ILE A 1 81 ? -1.388 4.313 5.219 1.00 94.06 81 ILE A CA 1
ATOM 661 C C . ILE A 1 81 ? -1.176 4.915 6.611 1.00 94.06 81 ILE A C 1
ATOM 663 O O . ILE A 1 81 ? -1.948 4.634 7.524 1.00 94.06 81 ILE A O 1
ATOM 667 N N . ILE A 1 82 ? -0.159 5.767 6.775 1.00 91.25 82 ILE A N 1
ATOM 668 C CA . ILE A 1 82 ? 0.172 6.369 8.076 1.00 91.25 82 ILE A CA 1
ATOM 669 C C . ILE A 1 82 ? -1.004 7.189 8.613 1.00 91.25 82 ILE A C 1
ATOM 671 O O . ILE A 1 82 ? -1.335 7.074 9.790 1.00 91.25 82 ILE A O 1
ATOM 675 N N . ASN A 1 83 ? -1.652 7.991 7.765 1.00 89.50 83 ASN A N 1
ATOM 676 C CA . ASN A 1 83 ? -2.795 8.806 8.174 1.00 89.50 83 ASN A CA 1
ATOM 677 C C . ASN A 1 83 ? -3.992 7.945 8.592 1.00 89.50 83 ASN A C 1
ATOM 679 O O . ASN A 1 83 ? -4.585 8.206 9.633 1.00 89.50 83 ASN A O 1
ATOM 683 N N . LEU A 1 84 ? -4.313 6.897 7.828 1.00 92.19 84 LEU A N 1
ATOM 684 C CA . LEU A 1 84 ? -5.412 5.985 8.155 1.00 92.19 84 LEU A CA 1
ATOM 685 C C . LEU A 1 84 ? -5.154 5.241 9.470 1.00 92.19 84 LEU A C 1
ATOM 687 O O . LEU A 1 84 ? -6.060 5.115 10.288 1.00 92.19 84 LEU A O 1
ATOM 691 N N . ILE A 1 85 ? -3.914 4.799 9.696 1.00 90.00 85 ILE A N 1
ATOM 692 C CA . ILE A 1 85 ? -3.499 4.187 10.962 1.00 90.00 85 ILE A CA 1
ATOM 693 C C . ILE A 1 85 ? -3.636 5.194 12.109 1.00 90.00 85 ILE A C 1
ATOM 695 O O . ILE A 1 85 ? -4.242 4.879 13.129 1.00 90.00 85 ILE A O 1
ATOM 699 N N . ALA A 1 86 ? -3.119 6.413 11.950 1.00 86.38 86 ALA A N 1
ATOM 700 C CA . ALA A 1 86 ? -3.217 7.445 12.979 1.00 86.38 86 ALA A CA 1
ATOM 701 C C . ALA A 1 86 ? -4.677 7.771 13.332 1.00 86.38 86 ALA A C 1
ATOM 703 O O . ALA A 1 86 ? -5.004 7.916 14.508 1.00 86.38 86 ALA A O 1
ATOM 704 N N . ASP A 1 87 ? -5.560 7.826 12.333 1.00 86.88 87 ASP A N 1
ATOM 705 C CA . ASP A 1 87 ? -6.988 8.052 12.542 1.00 86.88 87 ASP A CA 1
ATOM 706 C C . ASP A 1 87 ? -7.675 6.873 13.251 1.00 86.88 87 ASP A C 1
ATOM 708 O O . ASP A 1 87 ? -8.551 7.111 14.079 1.00 86.88 87 ASP A O 1
ATOM 712 N N . LEU A 1 88 ? -7.271 5.621 12.991 1.00 86.75 88 LEU A N 1
ATOM 713 C CA . LEU A 1 88 ? -7.761 4.447 13.734 1.00 86.75 88 LEU A CA 1
ATOM 714 C C . LEU A 1 88 ? -7.393 4.513 15.225 1.00 86.75 88 LEU A C 1
ATOM 716 O O . LEU A 1 88 ? -8.187 4.125 16.076 1.00 86.75 88 LEU A O 1
ATOM 720 N N . PHE A 1 89 ? -6.213 5.043 15.551 1.00 82.69 89 PHE A N 1
ATOM 721 C CA . PHE A 1 89 ? -5.727 5.149 16.931 1.00 82.69 89 PHE A CA 1
ATOM 722 C C . PHE A 1 89 ? -6.090 6.466 17.631 1.00 82.69 89 PHE A C 1
ATOM 724 O O . PHE A 1 89 ? -5.857 6.603 18.834 1.00 82.69 89 PHE A O 1
ATOM 731 N N . ARG A 1 90 ? -6.687 7.435 16.926 1.00 74.19 90 ARG A N 1
ATOM 732 C CA . ARG A 1 90 ? -6.939 8.799 17.428 1.00 74.19 90 ARG A CA 1
ATOM 733 C C . ARG A 1 90 ? -7.781 8.853 18.708 1.00 74.19 90 ARG A C 1
ATOM 735 O O . ARG A 1 90 ? -7.594 9.765 19.506 1.00 74.19 90 ARG A O 1
ATOM 742 N N . ASN A 1 91 ? -8.654 7.868 18.914 1.00 63.56 91 ASN A N 1
ATOM 743 C CA . ASN A 1 91 ? -9.554 7.786 20.069 1.00 63.56 91 ASN A CA 1
ATOM 744 C C . ASN A 1 91 ? -9.087 6.784 21.137 1.00 63.56 91 ASN A C 1
ATOM 746 O O . ASN A 1 91 ? -9.817 6.505 22.085 1.00 63.56 91 ASN A O 1
ATOM 750 N N . THR A 1 92 ? -7.882 6.230 20.995 1.00 68.06 92 THR A N 1
ATOM 751 C CA . THR A 1 92 ? -7.316 5.299 21.975 1.00 68.06 92 THR A CA 1
ATOM 752 C C . THR A 1 92 ? -6.375 6.049 22.915 1.00 68.06 92 THR A C 1
ATOM 754 O O . THR A 1 92 ? -5.393 6.657 22.487 1.00 68.06 92 THR A O 1
ATOM 757 N N . THR A 1 93 ? -6.672 6.021 24.214 1.00 60.38 93 THR A N 1
ATOM 758 C CA . THR A 1 93 ? -5.876 6.695 25.256 1.00 60.38 93 THR A CA 1
ATOM 759 C C . THR A 1 93 ? -4.440 6.168 25.343 1.00 60.38 93 THR A C 1
ATOM 761 O O . THR A 1 93 ? -3.544 6.903 25.750 1.00 60.38 93 THR A O 1
ATOM 764 N N . GLU A 1 94 ? -4.184 4.933 24.902 1.00 62.41 94 GLU A N 1
ATOM 765 C CA . GLU A 1 94 ? -2.840 4.338 24.871 1.00 62.41 94 GLU A CA 1
ATOM 766 C C . GLU A 1 94 ? -1.911 4.931 23.800 1.00 62.41 94 GLU A C 1
ATOM 768 O O . GLU A 1 94 ? -0.695 4.905 23.981 1.00 62.41 94 GLU A O 1
ATOM 773 N N . PHE A 1 95 ? -2.442 5.506 22.715 1.00 59.44 95 PHE A N 1
ATOM 774 C CA . PHE A 1 95 ? -1.627 5.953 21.575 1.00 59.44 95 PHE A CA 1
ATOM 775 C C . PHE A 1 95 ? -1.510 7.472 21.440 1.00 59.44 95 PHE A C 1
ATOM 777 O O . PHE A 1 95 ? -0.790 7.959 20.571 1.00 59.44 95 PHE A O 1
ATOM 784 N N . GLU A 1 96 ? -2.144 8.241 22.324 1.00 61.38 96 GLU A N 1
ATOM 785 C CA . GLU A 1 96 ? -2.262 9.700 22.221 1.00 61.38 96 GLU A CA 1
ATOM 786 C C . GLU A 1 96 ? -0.905 10.422 22.045 1.00 61.38 96 GLU A C 1
ATOM 788 O O . GLU A 1 96 ? -0.783 11.385 21.281 1.00 61.38 96 GLU A O 1
ATOM 793 N N . ASN A 1 97 ? 0.145 9.927 22.712 1.00 65.31 97 ASN A N 1
ATOM 794 C CA . ASN A 1 97 ? 1.505 10.468 22.616 1.00 65.31 97 ASN A CA 1
ATOM 795 C C . ASN A 1 97 ? 2.188 10.160 21.277 1.00 65.31 97 ASN A C 1
ATOM 797 O O . ASN A 1 97 ? 2.937 10.997 20.763 1.00 65.31 97 ASN A O 1
ATOM 801 N N . ASP A 1 98 ? 1.938 8.988 20.697 1.00 65.50 98 ASP A N 1
ATOM 802 C CA . ASP A 1 98 ? 2.501 8.617 19.402 1.00 65.50 98 ASP A CA 1
ATOM 803 C C . ASP A 1 98 ? 1.730 9.292 18.265 1.00 65.50 98 ASP A C 1
ATOM 805 O O . ASP A 1 98 ? 2.357 9.834 17.352 1.00 65.50 98 ASP A O 1
ATOM 809 N N . THR A 1 99 ? 0.406 9.431 18.381 1.00 63.28 99 THR A N 1
ATOM 810 C CA . THR A 1 99 ? -0.421 10.222 17.456 1.00 63.28 99 THR A CA 1
ATOM 811 C C . THR A 1 99 ? 0.067 11.673 17.376 1.00 63.28 99 THR A C 1
ATOM 813 O O . THR A 1 99 ? 0.267 12.199 16.280 1.00 63.28 99 THR A O 1
ATOM 816 N N . LYS A 1 100 ? 0.382 12.308 18.518 1.00 68.44 100 LYS A N 1
ATOM 817 C CA . LYS A 1 100 ? 0.963 13.669 18.564 1.00 68.44 100 LYS A CA 1
ATOM 818 C C . LYS A 1 100 ? 2.330 13.758 17.870 1.00 68.44 100 LYS A C 1
ATOM 820 O O . LYS A 1 100 ? 2.607 14.748 17.186 1.00 68.44 100 LYS A O 1
ATOM 825 N N . LYS A 1 101 ? 3.192 12.738 18.000 1.00 67.50 101 LYS A N 1
ATOM 826 C CA . LYS A 1 101 ? 4.468 12.680 17.258 1.00 67.50 101 LYS A CA 1
ATOM 827 C C . LYS A 1 101 ? 4.225 12.573 15.753 1.00 67.50 101 LYS A C 1
ATOM 829 O O . LYS A 1 101 ? 4.839 13.326 15.001 1.00 67.50 101 LYS A O 1
ATOM 834 N N . PHE A 1 102 ? 3.320 11.697 15.312 1.00 65.88 102 PHE A N 1
ATOM 835 C CA . PHE A 1 102 ? 2.985 11.544 13.892 1.00 65.88 102 PHE A CA 1
ATOM 836 C C . PHE A 1 102 ? 2.420 12.835 13.287 1.00 65.88 102 PHE A C 1
ATOM 838 O O . PHE A 1 102 ? 2.877 13.266 12.226 1.00 65.88 102 PHE A O 1
ATOM 845 N N . GLU A 1 103 ? 1.506 13.519 13.982 1.00 67.44 103 GLU A N 1
A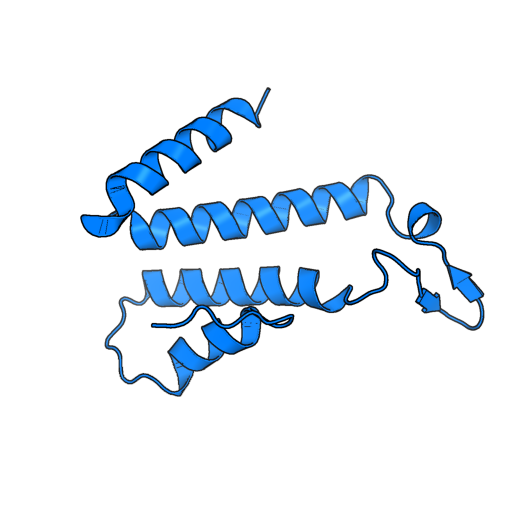TOM 846 C CA . GLU A 1 103 ? 0.948 14.797 13.521 1.00 67.44 103 GLU A CA 1
ATOM 847 C C . GLU A 1 103 ? 2.023 15.886 13.346 1.00 67.44 103 GLU A C 1
ATOM 849 O O . GLU A 1 103 ? 1.953 16.685 12.405 1.00 67.44 103 GLU A O 1
ATOM 854 N N . LYS A 1 104 ? 3.055 15.905 14.201 1.00 68.69 104 LYS A N 1
ATOM 855 C CA . LYS A 1 104 ? 4.200 16.820 14.066 1.00 68.69 104 LYS A CA 1
ATOM 856 C C . LYS A 1 104 ? 4.977 16.571 12.768 1.00 68.69 104 LYS A C 1
ATOM 858 O O . LYS A 1 104 ? 5.315 17.528 12.072 1.00 68.69 104 LYS A O 1
ATOM 863 N N . TYR A 1 105 ? 5.232 15.311 12.412 1.00 65.19 105 TYR A N 1
ATOM 864 C CA . TYR A 1 105 ? 5.906 14.968 11.153 1.00 65.19 105 TYR A CA 1
ATOM 865 C C . TYR A 1 105 ? 5.032 15.259 9.926 1.00 65.19 105 TYR A C 1
ATOM 867 O O . TYR A 1 105 ? 5.547 15.728 8.908 1.00 65.19 105 TYR A O 1
ATOM 875 N N . ARG A 1 106 ? 3.709 15.081 10.040 1.00 60.44 106 ARG A N 1
ATOM 876 C CA . ARG A 1 106 ? 2.739 15.418 8.983 1.00 60.44 106 ARG A CA 1
ATOM 877 C C . ARG A 1 106 ? 2.752 16.906 8.620 1.00 60.44 106 ARG A C 1
ATOM 879 O O . ARG A 1 106 ? 2.661 17.254 7.451 1.00 60.44 106 ARG A O 1
ATOM 886 N N . LYS A 1 107 ? 2.889 17.802 9.605 1.00 57.25 107 LYS A N 1
ATOM 887 C CA . LYS A 1 107 ? 2.937 19.260 9.364 1.00 57.25 107 LYS A CA 1
ATOM 888 C C . LYS A 1 107 ? 4.246 19.733 8.723 1.00 57.25 107 LYS A C 1
ATOM 890 O O . LYS A 1 107 ? 4.250 20.757 8.049 1.00 57.25 107 LYS A O 1
ATOM 895 N N . ASN A 1 108 ? 5.336 18.990 8.905 1.00 53.41 108 ASN A N 1
ATOM 896 C CA . ASN A 1 108 ? 6.658 19.356 8.389 1.00 53.41 108 ASN A CA 1
ATOM 897 C C . ASN A 1 108 ? 6.959 18.794 6.990 1.00 53.41 108 ASN A C 1
ATOM 899 O O . ASN A 1 108 ? 7.947 19.197 6.390 1.00 53.41 108 ASN A O 1
ATOM 903 N N . SER A 1 109 ? 6.133 17.881 6.472 1.00 45.81 109 SER A N 1
ATOM 904 C CA . SER A 1 109 ? 6.318 17.224 5.165 1.00 45.81 109 SER A CA 1
ATOM 905 C C . SER A 1 109 ? 5.573 17.914 4.008 1.00 45.81 109 SER A C 1
ATOM 907 O O . SER A 1 109 ? 5.676 17.470 2.868 1.00 45.81 109 SER A O 1
ATOM 909 N N . ILE A 1 110 ? 4.853 19.012 4.286 1.00 43.28 110 ILE A N 1
ATOM 910 C CA . ILE A 1 110 ? 4.121 19.845 3.304 1.00 43.28 110 ILE A CA 1
ATOM 911 C C . ILE A 1 110 ? 4.830 21.210 3.107 1.00 43.28 110 ILE A C 1
ATOM 913 O O . ILE A 1 110 ? 4.197 22.223 2.830 1.00 43.28 110 ILE A O 1
ATOM 917 N N . LYS A 1 111 ? 6.155 21.273 3.275 1.00 37.41 111 LYS A N 1
ATOM 918 C CA . LYS A 1 111 ? 6.962 22.449 2.913 1.00 37.41 111 LYS A CA 1
ATOM 919 C C . LYS A 1 111 ? 8.008 22.090 1.874 1.00 37.41 111 LYS A C 1
ATOM 921 O O . LYS A 1 111 ? 8.612 21.007 2.022 1.00 37.41 111 LYS A O 1
#

Sequence (111 aa):
MKFKKTHEPSKILEEIENKIKIEMEEDALSKIKKIVVYAKDIEAEGSSTRYGEIIEDKFNTPEEKYNKKIVKKFLNDMSSIINLIADLFRNTTEFENDTKKFEKYRKNSIK

pLDDT: mean 81.99, std 14.45, range [37.41, 95.69]

Foldseek 3Di:
DDDDDDLQVLVVLVCCVPPDPDPDDPLLNVLSVLLSVLSVVVSVCPCCCPANDQDPNDGDHNVRVDDPVNVVSNVVSVVSNLVSVLVSCVPPPVCVVVSVVSVVVVVVVVD

Secondary structure (DSSP, 8-state):
------S-HHHHHHHHHHT------HHHHHHHHHHHHHHHHHHTTTTHHHH-EEETTEEE-HHHH--HHHHHHHHHHHHHHHHHHHHHHTT-TTTHHHHHHHHHHHHHS--